Protein AF-A0A9W6NLF8-F1 (afdb_monomer_lite)

Structure (mmCIF, N/CA/C/O backbone):
data_AF-A0A9W6NLF8-F1
#
_entry.id   AF-A0A9W6NLF8-F1
#
loop_
_atom_site.group_PDB
_atom_site.id
_atom_site.type_symbol
_atom_site.label_atom_id
_atom_site.label_alt_id
_atom_site.label_comp_id
_atom_site.label_asym_id
_atom_site.label_entity_id
_atom_site.label_seq_id
_atom_site.pdbx_PDB_ins_code
_atom_site.Cartn_x
_atom_site.Cartn_y
_atom_site.Cartn_z
_atom_site.occupancy
_atom_si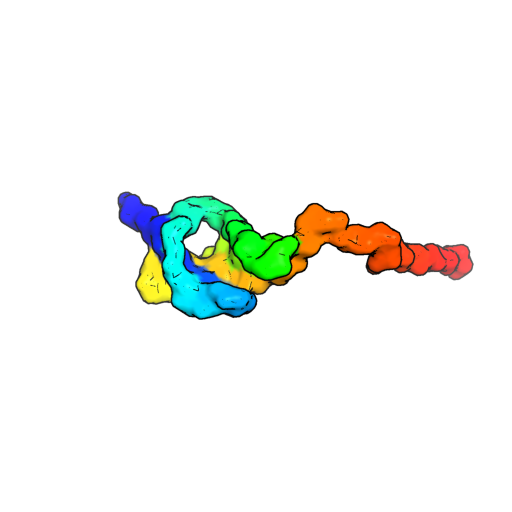te.B_iso_or_equiv
_atom_site.auth_seq_id
_atom_site.auth_comp_id
_atom_site.auth_asym_id
_atom_site.auth_atom_id
_atom_site.pdbx_PDB_model_num
ATOM 1 N N . MET A 1 1 ? -9.882 -7.646 21.633 1.00 40.56 1 MET A N 1
ATOM 2 C CA . MET A 1 1 ? -10.195 -6.713 20.534 1.00 40.56 1 MET A CA 1
ATOM 3 C C . MET A 1 1 ? -10.069 -7.521 19.262 1.00 40.56 1 MET A C 1
ATOM 5 O O . MET A 1 1 ? -9.074 -8.220 19.145 1.00 40.56 1 MET A O 1
ATOM 9 N N . ALA A 1 2 ? -11.094 -7.550 18.411 1.00 47.09 2 ALA A N 1
ATOM 10 C CA . ALA A 1 2 ? -10.939 -8.135 17.085 1.00 47.09 2 ALA A CA 1
ATOM 11 C C . ALA A 1 2 ? -10.071 -7.154 16.296 1.00 47.09 2 ALA A C 1
ATOM 13 O O . ALA A 1 2 ? -10.479 -6.006 16.115 1.00 47.09 2 ALA A O 1
ATOM 14 N N . THR A 1 3 ? -8.850 -7.557 15.959 1.00 54.28 3 THR A N 1
ATOM 15 C CA . THR A 1 3 ? -8.056 -6.845 14.963 1.00 54.28 3 THR A CA 1
ATOM 16 C C . THR A 1 3 ? -8.878 -6.908 13.683 1.00 54.28 3 THR A C 1
ATOM 18 O O . THR A 1 3 ? -9.283 -7.991 13.266 1.00 54.28 3 THR A O 1
ATOM 21 N N . ASN A 1 4 ? -9.273 -5.761 13.132 1.00 60.69 4 ASN A N 1
ATOM 22 C CA . ASN A 1 4 ? -9.893 -5.758 11.815 1.00 60.69 4 ASN A CA 1
ATOM 23 C C . ASN A 1 4 ? -8.749 -5.973 10.826 1.00 60.69 4 ASN A C 1
ATOM 25 O O . ASN A 1 4 ? -8.235 -5.018 10.274 1.00 60.69 4 ASN A O 1
ATOM 29 N N . ASP A 1 5 ? -8.332 -7.224 10.621 1.00 72.50 5 ASP A N 1
ATOM 30 C CA . ASP A 1 5 ? -7.227 -7.563 9.709 1.00 72.50 5 ASP A CA 1
ATOM 31 C C . ASP A 1 5 ? -7.542 -7.217 8.239 1.00 72.50 5 ASP A C 1
ATOM 33 O O . ASP A 1 5 ? -6.692 -7.367 7.361 1.00 72.50 5 ASP A O 1
ATOM 37 N N . ASN A 1 6 ? -8.766 -6.749 7.974 1.00 88.94 6 ASN A N 1
ATOM 38 C CA . ASN A 1 6 ? -9.270 -6.397 6.664 1.00 88.94 6 ASN A CA 1
ATOM 39 C C . ASN A 1 6 ? -9.014 -4.918 6.345 1.00 88.94 6 ASN A C 1
ATOM 41 O O . ASN A 1 6 ? -9.434 -4.018 7.073 1.00 88.94 6 ASN A O 1
ATOM 45 N N . ALA A 1 7 ? -8.427 -4.672 5.182 1.00 93.75 7 ALA A N 1
ATOM 46 C CA . ALA A 1 7 ? -8.158 -3.354 4.637 1.00 93.75 7 ALA A CA 1
ATOM 47 C C . ALA A 1 7 ? -8.926 -3.105 3.336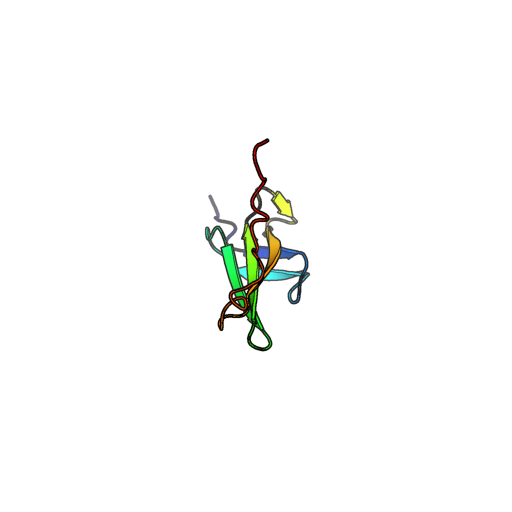 1.00 93.75 7 ALA A C 1
ATOM 49 O O . ALA A 1 7 ? -9.254 -4.045 2.610 1.00 93.75 7 ALA A O 1
ATOM 50 N N . ILE A 1 8 ? -9.164 -1.831 3.021 1.00 95.94 8 ILE A N 1
ATOM 51 C CA . ILE A 1 8 ? -9.652 -1.353 1.727 1.00 95.94 8 ILE A CA 1
ATOM 52 C C . ILE A 1 8 ? -8.592 -0.472 1.063 1.00 95.94 8 ILE A C 1
ATOM 54 O O . ILE A 1 8 ? -8.054 0.461 1.667 1.00 95.94 8 ILE A O 1
ATOM 58 N N . LEU A 1 9 ? -8.306 -0.772 -0.200 1.00 97.00 9 LEU A N 1
ATOM 59 C CA . LEU A 1 9 ? -7.362 -0.026 -1.021 1.00 97.00 9 LEU A CA 1
ATOM 60 C C . LEU A 1 9 ? -8.074 1.141 -1.708 1.00 97.00 9 LEU A C 1
ATOM 62 O O . LEU A 1 9 ? -9.151 0.972 -2.281 1.00 97.00 9 LEU A O 1
ATOM 66 N N . VAL A 1 10 ? -7.475 2.328 -1.656 1.00 97.38 10 VAL A N 1
ATOM 67 C CA . VAL A 1 10 ? -8.026 3.553 -2.248 1.00 97.38 10 VAL A CA 1
ATOM 68 C C . VAL A 1 10 ? -7.020 4.154 -3.225 1.00 97.38 10 VAL A C 1
ATOM 70 O O . VAL A 1 10 ? -5.892 4.485 -2.857 1.00 97.38 10 VAL A O 1
ATOM 73 N N . GLY A 1 11 ? -7.450 4.329 -4.471 1.00 96.69 11 GLY A N 1
ATOM 74 C CA . GLY A 1 11 ? -6.640 4.795 -5.592 1.00 96.69 11 GLY A CA 1
ATOM 75 C C . GLY A 1 11 ? -5.815 3.697 -6.275 1.00 96.69 11 GLY A C 1
ATOM 76 O O . GLY A 1 11 ? -5.778 2.536 -5.862 1.00 96.69 11 GLY A O 1
ATOM 77 N N . GLY A 1 12 ? -5.119 4.089 -7.343 1.00 95.50 12 GLY A N 1
ATOM 78 C CA . GLY A 1 12 ? -4.229 3.200 -8.089 1.00 95.50 12 GLY A CA 1
ATOM 79 C C . GLY A 1 12 ? -4.940 2.018 -8.770 1.00 95.50 12 GLY A C 1
ATOM 80 O O . GLY A 1 12 ? -6.163 2.026 -8.925 1.00 95.50 12 GLY A O 1
ATOM 81 N N . PRO A 1 13 ? -4.185 0.988 -9.185 1.00 96.69 13 PRO A N 1
ATOM 82 C CA . PRO A 1 13 ? -4.720 -0.123 -9.981 1.00 96.69 13 PRO A CA 1
ATOM 83 C C . PRO A 1 13 ? -5.689 -1.059 -9.244 1.00 96.69 13 PRO A C 1
ATOM 85 O O . PRO A 1 13 ? -6.441 -1.787 -9.889 1.00 96.69 13 PRO A O 1
ATOM 88 N N . ARG A 1 14 ? -5.669 -1.076 -7.905 1.00 96.06 14 ARG A N 1
ATOM 89 C CA . ARG A 1 14 ? -6.539 -1.915 -7.059 1.00 96.06 14 ARG A CA 1
ATOM 90 C C . ARG A 1 14 ? -7.565 -1.113 -6.255 1.00 96.06 14 ARG A C 1
ATOM 92 O O . ARG A 1 14 ? -7.964 -1.548 -5.177 1.00 96.06 14 ARG A O 1
ATOM 99 N N . ASP A 1 15 ? -7.983 0.048 -6.754 1.00 97.06 15 ASP A N 1
ATOM 100 C CA . ASP A 1 15 ? -8.997 0.870 -6.086 1.00 97.06 15 ASP A CA 1
ATOM 101 C C . ASP A 1 15 ? -10.267 0.066 -5.746 1.00 97.06 15 ASP A C 1
ATOM 103 O O . ASP A 1 15 ? -10.811 -0.669 -6.574 1.00 97.06 15 ASP A O 1
ATOM 107 N N . GLY A 1 16 ? -10.718 0.190 -4.498 1.00 94.81 16 GLY A N 1
ATOM 108 C CA . GLY A 1 16 ? -11.899 -0.486 -3.966 1.00 94.81 16 GLY A CA 1
ATOM 109 C C . GLY A 1 16 ? -11.699 -1.956 -3.590 1.00 94.81 16 GLY A C 1
ATOM 110 O O . GLY A 1 16 ? -12.630 -2.565 -3.061 1.00 94.81 16 GLY A O 1
ATOM 111 N N . ALA A 1 17 ? -10.521 -2.541 -3.825 1.00 94.75 17 ALA A N 1
ATOM 112 C CA . ALA A 1 17 ? -10.248 -3.916 -3.425 1.00 94.75 17 ALA A CA 1
ATOM 113 C C . ALA A 1 17 ? -10.122 -4.038 -1.900 1.00 94.75 17 ALA A C 1
ATOM 115 O O . ALA A 1 17 ? -9.501 -3.199 -1.245 1.00 94.75 17 ALA A O 1
ATOM 116 N N . THR A 1 18 ? -10.675 -5.117 -1.348 1.00 93.81 18 THR A N 1
ATOM 117 C CA . THR A 1 18 ? -10.528 -5.482 0.064 1.00 93.81 18 THR A CA 1
ATOM 118 C C . THR A 1 18 ? -9.555 -6.640 0.214 1.00 93.81 18 THR A C 1
ATOM 120 O O . THR A 1 18 ? -9.658 -7.619 -0.529 1.00 93.81 18 THR A O 1
ATOM 123 N N . ILE A 1 19 ? -8.645 -6.559 1.178 1.00 92.56 19 ILE A N 1
ATOM 124 C CA . ILE A 1 19 ? -7.634 -7.593 1.426 1.00 92.56 19 ILE A CA 1
ATOM 125 C C . ILE A 1 19 ? -7.422 -7.813 2.921 1.00 92.56 19 ILE A C 1
ATOM 127 O O . ILE A 1 19 ? -7.767 -6.952 3.724 1.00 92.56 19 ILE A O 1
ATOM 131 N N . GLU A 1 20 ? -6.760 -8.907 3.277 1.00 91.44 20 GLU A N 1
ATOM 132 C CA . GLU A 1 20 ? -6.171 -9.070 4.605 1.00 91.44 20 GLU A CA 1
ATOM 133 C C . GLU A 1 20 ? -4.788 -8.396 4.618 1.00 91.44 20 GLU A C 1
ATOM 135 O O . GLU A 1 20 ? -3.896 -8.788 3.863 1.00 91.44 20 GLU A O 1
ATOM 140 N N . ALA A 1 21 ? -4.625 -7.347 5.424 1.00 85.81 21 ALA A N 1
ATOM 141 C CA . ALA A 1 21 ? -3.399 -6.546 5.509 1.00 85.81 21 ALA A CA 1
ATOM 142 C C . ALA A 1 21 ? -2.645 -6.728 6.838 1.00 85.81 21 ALA A C 1
ATOM 144 O O . ALA A 1 21 ? -1.454 -6.417 6.917 1.00 85.81 21 ALA A O 1
ATOM 145 N N . GLY A 1 22 ? -3.324 -7.235 7.875 1.00 83.69 22 GLY A N 1
ATOM 146 C CA . GLY A 1 22 ? -2.802 -7.222 9.244 1.00 83.69 22 GLY A CA 1
ATOM 147 C C . GLY A 1 22 ? -2.403 -5.804 9.686 1.00 83.69 22 GLY A C 1
ATOM 148 O O . GLY A 1 22 ? -3.019 -4.824 9.278 1.00 83.69 22 GLY A O 1
ATOM 149 N N . ASP A 1 23 ? -1.329 -5.695 10.474 1.00 84.19 23 ASP A N 1
ATOM 150 C CA . ASP A 1 23 ? -0.777 -4.428 11.004 1.00 84.19 23 ASP A CA 1
ATOM 151 C C . ASP A 1 23 ? 0.359 -3.831 10.131 1.00 84.19 23 ASP A C 1
ATOM 153 O O . ASP A 1 23 ? 1.200 -3.058 10.603 1.00 84.19 23 ASP A O 1
ATOM 157 N N . ALA A 1 24 ? 0.454 -4.214 8.852 1.00 90.62 24 ALA A N 1
ATOM 158 C CA . ALA A 1 24 ? 1.542 -3.762 7.985 1.00 90.62 24 ALA A CA 1
ATOM 159 C C . ALA A 1 24 ? 1.413 -2.260 7.649 1.00 90.62 24 ALA A C 1
ATOM 161 O O . ALA A 1 24 ? 0.396 -1.827 7.133 1.00 90.62 24 ALA A O 1
ATOM 162 N N . PRO A 1 25 ? 2.444 -1.421 7.840 1.00 92.75 25 PRO A N 1
ATOM 163 C CA . PRO A 1 25 ? 2.331 0.006 7.520 1.00 92.75 25 PRO A CA 1
ATOM 164 C C . PRO A 1 25 ? 2.248 0.291 6.010 1.00 92.75 25 PRO A C 1
ATOM 166 O O . PRO A 1 25 ? 1.801 1.367 5.610 1.00 92.75 25 PRO A O 1
ATOM 169 N N . VAL A 1 26 ? 2.705 -0.642 5.170 1.00 94.94 26 VAL A N 1
ATOM 170 C CA . VAL A 1 26 ? 2.740 -0.523 3.709 1.00 94.94 26 VAL A CA 1
ATOM 171 C C . VAL A 1 26 ? 2.404 -1.876 3.092 1.00 94.94 26 VAL A C 1
ATOM 173 O O . VAL A 1 26 ? 2.846 -2.913 3.585 1.00 94.94 26 VAL A O 1
ATOM 176 N N . LEU A 1 27 ? 1.647 -1.845 2.000 1.00 95.00 27 LEU A N 1
ATOM 177 C CA . LEU A 1 27 ? 1.337 -2.986 1.152 1.00 95.00 27 LEU A CA 1
ATOM 178 C C . LEU A 1 27 ? 1.895 -2.742 -0.243 1.00 95.00 27 LEU A C 1
ATOM 180 O O . LEU A 1 27 ? 1.765 -1.645 -0.788 1.00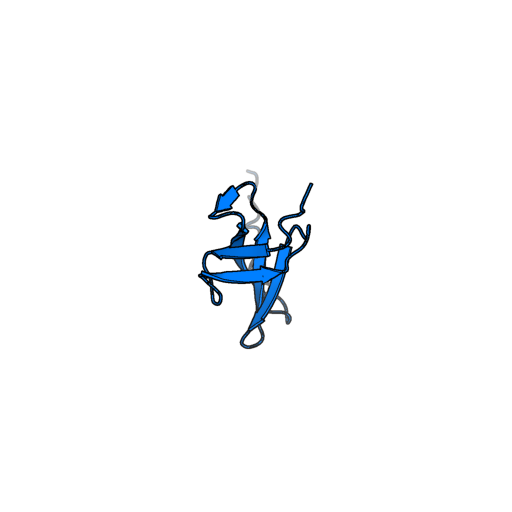 95.00 27 LEU A O 1
ATOM 184 N N . GLU A 1 28 ? 2.483 -3.774 -0.829 1.00 95.44 28 GLU A N 1
ATOM 185 C CA . GLU A 1 28 ? 3.152 -3.697 -2.123 1.00 95.44 28 GLU A CA 1
ATOM 186 C C . GLU A 1 28 ? 2.597 -4.787 -3.037 1.00 95.44 28 GLU A C 1
ATOM 188 O O . GLU A 1 28 ? 2.488 -5.953 -2.649 1.00 95.44 28 GLU A O 1
ATOM 193 N N . PHE A 1 29 ? 2.225 -4.405 -4.256 1.00 94.75 29 PHE A N 1
ATOM 194 C CA . PHE A 1 29 ? 1.685 -5.317 -5.255 1.00 94.75 29 PHE A CA 1
ATOM 195 C C . PHE A 1 29 ? 2.455 -5.184 -6.554 1.00 94.75 29 PHE A C 1
ATOM 197 O O . PHE A 1 29 ? 2.518 -4.100 -7.125 1.00 94.75 29 PHE A O 1
ATOM 204 N N . GLU A 1 30 ? 2.985 -6.295 -7.050 1.00 95.06 30 GLU A N 1
ATOM 205 C CA . GLU A 1 30 ? 3.545 -6.341 -8.397 1.00 95.06 30 GLU A CA 1
ATOM 206 C C . GLU A 1 30 ? 2.407 -6.422 -9.425 1.00 95.06 30 GLU A C 1
ATOM 208 O O . GLU A 1 30 ? 1.576 -7.337 -9.381 1.00 95.06 30 GLU A O 1
ATOM 213 N N . ILE A 1 31 ? 2.335 -5.435 -10.319 1.00 94.44 31 ILE A N 1
ATOM 214 C CA . ILE A 1 31 ? 1.359 -5.349 -11.412 1.00 94.44 31 ILE A CA 1
ATOM 215 C C . ILE A 1 31 ? 2.101 -4.792 -12.626 1.00 94.44 31 ILE A C 1
ATOM 217 O O . ILE A 1 31 ? 2.826 -3.811 -12.510 1.00 94.44 31 ILE A O 1
ATOM 221 N N . ASP A 1 32 ? 1.978 -5.457 -13.776 1.00 92.81 32 ASP A N 1
ATOM 222 C CA . ASP A 1 32 ? 2.630 -5.057 -15.034 1.00 92.81 32 ASP A CA 1
ATOM 223 C C . ASP A 1 32 ? 4.155 -4.818 -14.930 1.00 92.81 32 ASP A C 1
ATOM 225 O O . ASP A 1 32 ? 4.733 -4.048 -15.692 1.00 92.81 32 ASP A O 1
ATOM 229 N N . GLY A 1 33 ? 4.824 -5.513 -14.001 1.00 91.75 33 GLY A N 1
ATOM 230 C CA . GLY A 1 33 ? 6.266 -5.389 -13.758 1.00 91.75 33 GLY A CA 1
ATOM 231 C C . GLY A 1 33 ? 6.672 -4.214 -12.862 1.00 91.75 33 GLY A C 1
ATOM 232 O O . GLY A 1 33 ? 7.866 -4.019 -12.644 1.00 91.75 33 GLY A O 1
ATOM 233 N N . TYR A 1 34 ? 5.709 -3.469 -12.316 1.00 94.19 34 TYR A N 1
ATOM 234 C CA . TYR A 1 34 ? 5.923 -2.376 -11.369 1.00 94.19 34 TYR A CA 1
ATOM 235 C C . TYR A 1 34 ? 5.418 -2.745 -9.973 1.00 94.19 34 TYR A C 1
ATOM 237 O O . TYR A 1 34 ? 4.436 -3.472 -9.812 1.00 94.19 34 TYR A O 1
ATOM 245 N N . LEU A 1 35 ? 6.082 -2.220 -8.943 1.00 94.44 35 LEU A N 1
ATOM 246 C CA . LEU A 1 35 ? 5.651 -2.340 -7.551 1.00 94.44 35 LEU A CA 1
ATOM 247 C C . LEU A 1 35 ? 4.728 -1.177 -7.191 1.00 94.44 35 LEU A C 1
ATOM 249 O O . LEU A 1 35 ? 5.172 -0.051 -6.981 1.00 94.44 35 LEU A O 1
ATOM 253 N N . HIS A 1 36 ? 3.438 -1.459 -7.079 1.00 96.25 36 HIS A N 1
ATOM 254 C CA . HIS A 1 36 ? 2.413 -0.513 -6.658 1.00 96.25 36 HIS A CA 1
ATOM 255 C C . HIS A 1 36 ? 2.280 -0.517 -5.138 1.00 96.25 36 HIS A C 1
ATOM 257 O O . HIS A 1 36 ? 1.948 -1.547 -4.544 1.00 96.25 36 HIS A O 1
ATOM 263 N N . ARG A 1 37 ? 2.514 0.637 -4.505 1.00 96.69 37 ARG A N 1
ATOM 264 C CA . ARG A 1 37 ? 2.494 0.772 -3.046 1.00 96.69 37 ARG A CA 1
ATOM 265 C C . ARG A 1 37 ? 1.226 1.428 -2.533 1.00 96.69 37 ARG A C 1
ATOM 267 O O . ARG A 1 37 ? 0.745 2.420 -3.083 1.00 96.69 37 ARG A O 1
ATOM 274 N N . TYR A 1 38 ? 0.750 0.909 -1.413 1.00 97.31 38 TYR A N 1
ATOM 275 C CA . TYR A 1 38 ? -0.377 1.422 -0.658 1.00 97.31 38 TYR A CA 1
ATOM 276 C C . TYR A 1 38 ? 0.047 1.619 0.798 1.00 97.31 38 TYR A C 1
ATOM 278 O O . TYR A 1 38 ? 0.553 0.692 1.423 1.00 97.31 38 TYR A O 1
ATOM 286 N N . ILE A 1 39 ? -0.144 2.815 1.349 1.00 96.69 39 ILE A N 1
ATOM 287 C CA . ILE A 1 39 ? 0.301 3.170 2.704 1.00 96.69 39 ILE A CA 1
ATOM 288 C C . ILE A 1 39 ? -0.889 3.178 3.656 1.00 96.69 39 ILE A C 1
ATOM 290 O O . ILE A 1 39 ? -1.926 3.779 3.356 1.00 96.69 39 ILE A O 1
ATOM 294 N N . HIS A 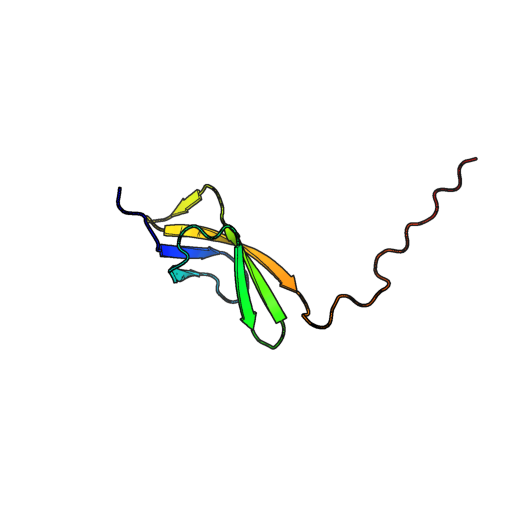1 40 ? -0.711 2.542 4.814 1.00 95.81 40 HIS A N 1
ATOM 295 C CA . HIS A 1 40 ? -1.703 2.520 5.877 1.00 95.81 40 HIS A CA 1
ATOM 296 C C . HIS A 1 40 ? -1.986 3.939 6.375 1.00 95.81 40 HIS A C 1
ATOM 298 O O . HIS A 1 40 ? -1.078 4.729 6.647 1.00 95.81 40 HIS A O 1
ATOM 304 N N . THR A 1 41 ? -3.263 4.269 6.518 1.00 94.38 41 THR A N 1
ATOM 305 C CA . THR A 1 41 ? -3.699 5.552 7.066 1.00 94.38 41 THR A CA 1
ATOM 306 C C . THR A 1 41 ? -4.315 5.366 8.445 1.00 94.38 41 THR A C 1
ATOM 308 O O . THR A 1 41 ? -4.712 4.279 8.829 1.00 94.38 41 THR A O 1
ATOM 311 N N . THR A 1 42 ? -4.493 6.455 9.189 1.00 92.81 42 THR A N 1
ATOM 312 C CA . THR A 1 42 ? -5.229 6.422 10.464 1.00 92.81 42 THR A CA 1
ATOM 313 C C . THR A 1 42 ? -6.753 6.384 10.288 1.00 92.81 42 THR A C 1
ATOM 315 O O . THR A 1 42 ? -7.492 6.554 11.260 1.00 92.81 42 THR A O 1
ATOM 318 N N . LYS A 1 43 ? -7.249 6.238 9.052 1.00 92.44 43 LYS A N 1
ATOM 319 C CA . LYS A 1 43 ? -8.679 6.251 8.732 1.00 92.44 43 LYS A CA 1
ATOM 320 C C . LYS A 1 43 ? -9.207 4.832 8.574 1.00 92.44 43 LYS A C 1
ATOM 322 O O . LYS A 1 43 ? -8.536 3.966 8.027 1.00 92.44 43 LYS A O 1
ATOM 327 N N . GLN A 1 44 ? -10.466 4.657 8.961 1.00 91.38 44 GLN A N 1
ATOM 328 C CA . GLN A 1 44 ? -11.231 3.438 8.726 1.00 91.38 44 GLN A CA 1
ATOM 329 C C . GLN A 1 44 ? -12.498 3.752 7.936 1.00 91.38 44 GLN A C 1
ATOM 331 O O . GLN A 1 44 ? -13.073 4.839 8.066 1.00 91.38 44 GLN A O 1
ATOM 336 N N . ARG A 1 45 ? -12.943 2.792 7.126 1.00 88.62 45 ARG A N 1
ATOM 337 C CA . ARG A 1 45 ? -14.176 2.871 6.341 1.00 88.62 45 ARG A CA 1
ATOM 338 C C . ARG A 1 45 ? -14.912 1.545 6.430 1.00 88.62 45 ARG A C 1
ATOM 340 O O . ARG A 1 45 ? -14.343 0.522 6.088 1.00 88.62 45 ARG A O 1
ATOM 347 N N . ASP A 1 46 ? -16.164 1.568 6.885 1.00 88.06 46 ASP A N 1
ATOM 348 C CA . ASP A 1 46 ? -17.017 0.372 6.971 1.00 88.06 46 ASP A CA 1
ATOM 349 C C . ASP A 1 46 ? -16.348 -0.810 7.717 1.00 88.06 46 ASP A C 1
ATOM 351 O O . ASP A 1 46 ? -16.508 -1.964 7.338 1.00 88.06 46 ASP A O 1
ATOM 355 N N . SER A 1 47 ? -15.588 -0.505 8.781 1.00 88.38 47 SER A N 1
ATOM 356 C CA . SER A 1 47 ? -14.760 -1.449 9.562 1.00 88.38 47 SER A CA 1
ATOM 357 C C . SER A 1 47 ? -13.518 -2.021 8.858 1.00 88.38 47 SER A C 1
ATOM 359 O O . SER A 1 47 ? -12.902 -2.934 9.397 1.00 88.38 47 SER A O 1
ATOM 361 N N . TYR A 1 48 ? -13.110 -1.454 7.721 1.00 91.12 48 TYR A N 1
ATOM 362 C CA . TYR A 1 48 ? -11.841 -1.744 7.049 1.00 91.12 48 TYR A CA 1
ATOM 363 C C . TYR A 1 48 ? -10.810 -0.644 7.313 1.00 91.12 48 TYR A C 1
ATOM 365 O O . TYR A 1 48 ? -11.149 0.546 7.263 1.00 91.12 48 TYR A O 1
ATOM 373 N N . ASP A 1 49 ? -9.552 -1.025 7.529 1.00 94.31 49 ASP A N 1
ATOM 374 C CA . ASP A 1 49 ? -8.436 -0.077 7.541 1.00 94.31 49 ASP A CA 1
ATOM 375 C C . ASP A 1 49 ? -8.186 0.470 6.133 1.00 94.31 49 ASP A C 1
ATOM 377 O O . ASP A 1 49 ? -8.224 -0.255 5.138 1.00 94.31 49 ASP A O 1
ATOM 381 N N . VAL A 1 50 ? -7.973 1.779 6.020 1.00 95.69 50 VAL A N 1
ATOM 382 C CA . VAL A 1 50 ? -7.814 2.426 4.713 1.00 95.69 50 VAL A CA 1
ATOM 383 C C . VAL A 1 50 ? -6.339 2.519 4.362 1.00 95.69 50 VAL A C 1
ATOM 385 O O . VAL A 1 50 ? -5.561 3.128 5.103 1.00 95.69 50 VAL A O 1
ATOM 388 N N . TYR A 1 51 ? -5.984 1.999 3.188 1.00 97.19 51 TYR A N 1
ATOM 389 C CA . TYR A 1 51 ? -4.662 2.167 2.599 1.00 97.19 51 TYR A CA 1
ATOM 390 C C . TYR A 1 51 ? -4.763 2.986 1.316 1.00 97.19 51 TYR A C 1
ATOM 392 O O . TYR A 1 51 ? -5.496 2.633 0.391 1.00 97.19 51 TYR A O 1
ATOM 400 N N . ASN A 1 52 ? -4.004 4.076 1.248 1.00 97.94 52 ASN A N 1
ATOM 401 C CA . ASN A 1 52 ? -3.995 4.961 0.088 1.00 97.94 52 ASN A CA 1
ATOM 402 C C . ASN A 1 52 ? -2.850 4.608 -0.852 1.00 97.94 52 ASN A C 1
ATOM 404 O O . ASN A 1 52 ? -1.730 4.372 -0.404 1.00 97.94 52 ASN A O 1
ATOM 408 N N . TYR A 1 53 ? -3.121 4.651 -2.149 1.00 97.75 53 TYR A N 1
ATOM 409 C CA . TYR A 1 53 ? -2.098 4.510 -3.171 1.00 97.75 53 TYR A CA 1
ATOM 410 C C . TYR A 1 53 ? -1.059 5.638 -3.085 1.00 97.75 53 TYR A C 1
ATOM 412 O O . TYR A 1 53 ? -1.418 6.817 -3.096 1.00 97.75 53 TYR A O 1
ATOM 420 N N . ASP A 1 54 ? 0.217 5.261 -3.006 1.00 95.06 54 ASP A N 1
ATOM 421 C CA . ASP A 1 54 ? 1.367 6.172 -2.887 1.00 95.06 54 ASP A CA 1
ATOM 422 C C . ASP A 1 54 ? 2.169 6.287 -4.194 1.00 95.06 54 ASP A C 1
ATOM 424 O O . ASP A 1 54 ? 2.878 7.266 -4.409 1.00 95.06 54 ASP A O 1
ATOM 428 N N . GLY A 1 55 ? 2.012 5.326 -5.106 1.00 93.50 55 GLY A N 1
ATOM 429 C CA . GLY A 1 55 ? 2.665 5.346 -6.410 1.00 93.50 55 GLY A CA 1
ATOM 430 C C . GLY A 1 55 ? 3.166 3.977 -6.845 1.00 93.50 55 GLY A C 1
ATOM 431 O O . GLY A 1 55 ? 2.958 2.965 -6.172 1.00 93.50 55 GLY A O 1
ATOM 432 N N . GLU A 1 56 ? 3.831 3.973 -7.993 1.00 94.00 56 GLU A N 1
ATOM 433 C CA . GLU A 1 56 ? 4.510 2.807 -8.547 1.00 94.00 56 GLU A CA 1
ATOM 434 C C . GLU A 1 56 ? 6.028 2.985 -8.474 1.00 94.00 56 GLU A C 1
ATOM 436 O O . GLU A 1 56 ? 6.549 4.098 -8.566 1.00 94.00 56 GLU A O 1
ATOM 441 N N . ILE A 1 57 ? 6.734 1.874 -8.296 1.00 90.75 57 ILE A N 1
ATOM 442 C CA . ILE A 1 57 ? 8.191 1.792 -8.304 1.00 90.75 57 ILE A CA 1
ATOM 443 C C . ILE A 1 57 ? 8.589 0.849 -9.433 1.00 90.75 57 ILE A C 1
ATOM 445 O O . ILE A 1 57 ? 8.135 -0.294 -9.469 1.00 90.75 57 ILE A O 1
ATOM 449 N N . ASP A 1 58 ? 9.468 1.308 -10.326 1.00 89.25 58 ASP A N 1
ATOM 450 C CA . ASP A 1 58 ? 10.169 0.408 -11.243 1.00 89.25 58 ASP A CA 1
ATOM 451 C C . ASP A 1 58 ? 11.202 -0.393 -10.433 1.00 89.25 58 ASP A C 1
ATOM 453 O O . ASP A 1 58 ? 12.140 0.205 -9.888 1.00 89.25 58 ASP A O 1
ATOM 457 N N . PRO A 1 59 ? 11.058 -1.725 -10.307 1.00 82.19 59 PRO A N 1
ATOM 458 C CA . PRO A 1 59 ? 11.996 -2.543 -9.543 1.00 82.19 59 PRO A CA 1
ATOM 459 C C . PRO A 1 59 ? 13.407 -2.549 -10.151 1.00 82.19 59 PRO A C 1
ATOM 461 O O . PRO A 1 59 ? 14.373 -2.843 -9.448 1.00 82.19 59 PRO A O 1
ATOM 464 N N . ASN A 1 60 ? 13.556 -2.180 -11.428 1.00 81.75 60 ASN A N 1
ATOM 465 C CA . ASN A 1 60 ? 14.853 -2.010 -12.090 1.00 81.75 60 ASN A CA 1
ATOM 466 C C . ASN A 1 60 ? 15.496 -0.643 -11.794 1.00 81.75 60 ASN A C 1
ATOM 468 O O . ASN A 1 60 ? 16.608 -0.369 -12.249 1.00 81.75 60 ASN A O 1
ATOM 472 N N . GLY A 1 61 ? 14.832 0.178 -10.979 1.00 67.69 61 GLY A N 1
ATOM 473 C CA . GLY A 1 61 ? 15.329 1.436 -10.452 1.00 67.69 61 GLY A CA 1
ATOM 474 C C . GLY A 1 61 ? 14.906 2.647 -11.274 1.00 67.69 61 GLY A C 1
ATOM 475 O O . GLY A 1 61 ? 14.672 2.587 -12.480 1.00 67.69 61 GLY A O 1
ATOM 476 N N . ALA A 1 62 ? 14.869 3.796 -10.601 1.00 57.41 62 ALA A N 1
ATOM 477 C CA . ALA A 1 62 ? 14.883 5.079 -11.281 1.00 57.41 62 ALA A CA 1
ATOM 478 C C . ALA A 1 62 ? 16.177 5.180 -12.100 1.00 57.41 62 ALA A C 1
ATOM 480 O O . ALA A 1 62 ? 17.261 4.881 -11.591 1.00 57.41 62 ALA A O 1
ATOM 481 N N . MET A 1 63 ? 16.086 5.627 -13.354 1.00 49.44 63 MET A N 1
ATOM 482 C CA . MET A 1 63 ? 17.274 6.025 -14.106 1.00 49.44 63 MET A CA 1
ATOM 483 C C . MET A 1 63 ? 18.122 6.971 -13.230 1.00 49.44 63 MET A C 1
ATOM 485 O O . MET A 1 63 ? 17.594 7.988 -12.765 1.00 49.44 63 MET A O 1
ATOM 489 N N . PRO A 1 64 ? 19.411 6.672 -12.980 1.00 45.34 64 PRO A N 1
ATOM 490 C CA . PRO A 1 64 ? 20.288 7.581 -12.255 1.00 45.34 64 PRO A CA 1
ATOM 491 C C . PRO A 1 64 ? 20.424 8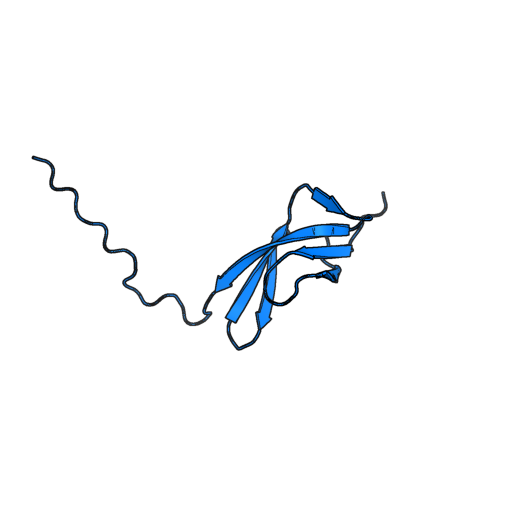.867 -13.080 1.00 45.34 64 PRO A C 1
ATOM 493 O O . PRO A 1 64 ? 21.083 8.878 -14.117 1.00 45.34 64 PRO A O 1
ATOM 496 N N . GLY A 1 65 ? 19.744 9.938 -12.664 1.00 52.72 65 GLY A N 1
ATOM 497 C CA . GLY A 1 65 ? 19.759 11.215 -13.389 1.00 52.72 65 GLY A CA 1
ATOM 498 C C . GLY A 1 65 ? 18.624 12.199 -13.089 1.00 52.72 65 GLY A C 1
ATOM 499 O O . GLY A 1 65 ? 18.703 13.333 -13.546 1.00 52.72 65 GLY A O 1
ATOM 500 N N . ALA A 1 66 ? 17.594 11.826 -12.321 1.00 54.25 66 ALA A N 1
ATOM 501 C CA . ALA A 1 66 ? 16.481 12.733 -11.992 1.00 54.25 66 ALA A CA 1
ATOM 502 C C . ALA A 1 66 ? 16.758 13.704 -10.824 1.00 54.25 66 ALA A C 1
ATOM 504 O O . ALA A 1 66 ? 15.876 14.464 -10.432 1.00 54.25 66 ALA A O 1
ATOM 505 N N . GLU A 1 67 ? 17.979 13.721 -10.293 1.00 58.22 67 GLU A N 1
ATOM 506 C CA . GLU A 1 67 ? 18.425 14.717 -9.323 1.00 58.22 67 GLU A CA 1
ATOM 507 C C . GLU A 1 67 ? 19.728 15.331 -9.837 1.00 58.22 67 GLU A C 1
ATOM 509 O O . GLU A 1 67 ? 20.820 14.955 -9.422 1.00 58.22 67 GLU A O 1
ATOM 514 N N . THR A 1 68 ? 19.651 16.270 -10.781 1.00 55.91 68 THR A N 1
ATOM 515 C CA . THR A 1 68 ? 20.671 17.321 -10.824 1.00 55.91 68 THR A CA 1
ATOM 516 C C . THR A 1 68 ? 20.369 18.265 -9.664 1.00 55.91 68 THR A C 1
ATOM 5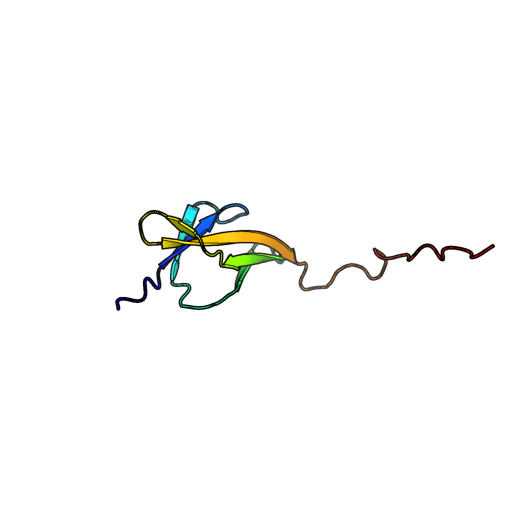18 O O . THR A 1 68 ? 19.433 19.059 -9.785 1.00 55.91 68 THR A O 1
ATOM 521 N N . PRO A 1 69 ? 21.104 18.228 -8.538 1.00 56.53 69 PRO A N 1
ATOM 522 C CA . PRO A 1 69 ? 21.152 19.394 -7.680 1.00 56.53 69 PRO A CA 1
ATOM 523 C C . PRO A 1 69 ? 21.778 20.503 -8.524 1.00 56.53 69 PRO A C 1
ATOM 525 O O . PRO A 1 69 ? 22.953 20.423 -8.876 1.00 56.53 69 PRO A O 1
ATOM 528 N N . GLU A 1 70 ? 21.001 21.517 -8.902 1.00 63.84 70 GLU A N 1
ATOM 529 C CA . GLU A 1 70 ? 21.602 22.759 -9.376 1.00 63.84 70 GLU A CA 1
ATOM 530 C C . GLU A 1 70 ? 22.522 23.251 -8.248 1.00 63.84 70 GLU A C 1
ATOM 532 O O . GLU A 1 70 ? 22.040 23.476 -7.127 1.00 63.84 70 GLU A O 1
ATOM 537 N N . PRO A 1 71 ? 23.844 23.377 -8.470 1.00 59.53 71 PRO A N 1
ATOM 538 C CA . PRO A 1 71 ? 24.688 24.008 -7.481 1.00 59.53 71 PRO A CA 1
ATOM 539 C C . PRO A 1 71 ? 24.215 25.454 -7.381 1.00 59.53 71 PRO A C 1
ATOM 541 O O . PRO A 1 71 ? 24.362 26.236 -8.317 1.00 59.53 71 PRO A O 1
ATOM 544 N N . ARG A 1 72 ? 23.603 25.808 -6.249 1.00 63.84 72 ARG A N 1
ATOM 545 C CA . ARG A 1 72 ? 23.376 27.208 -5.901 1.00 63.84 72 ARG A CA 1
ATOM 546 C C . ARG A 1 72 ? 24.756 27.838 -5.751 1.00 63.84 72 ARG A C 1
ATOM 548 O O . ARG A 1 72 ? 25.405 27.653 -4.721 1.00 63.84 72 ARG A O 1
ATOM 555 N N . GLU A 1 73 ? 25.224 28.513 -6.795 1.00 64.44 73 GLU A N 1
ATOM 556 C CA . GLU A 1 73 ? 26.419 29.342 -6.723 1.00 64.44 73 GLU A CA 1
ATOM 557 C C . GLU A 1 73 ? 26.177 30.405 -5.647 1.00 64.44 73 GLU A C 1
ATOM 559 O O . GLU A 1 73 ? 25.295 31.254 -5.766 1.00 64.44 73 GLU A O 1
ATOM 564 N N . GLN A 1 74 ? 26.914 30.294 -4.543 1.00 54.75 74 GLN A N 1
ATOM 565 C CA . GLN A 1 74 ? 27.004 31.353 -3.550 1.00 54.75 74 GLN A CA 1
ATOM 566 C C . GLN A 1 74 ? 27.859 32.470 -4.155 1.00 54.75 74 GLN A C 1
ATOM 568 O O . GLN A 1 74 ? 29.055 32.267 -4.372 1.00 54.75 74 GLN A O 1
ATOM 573 N N . VAL A 1 75 ? 27.245 33.627 -4.409 1.00 58.19 75 VAL A N 1
ATOM 574 C CA . VAL A 1 75 ? 27.919 34.920 -4.609 1.00 58.19 75 VAL A CA 1
ATOM 575 C C . VAL A 1 75 ? 27.332 35.917 -3.626 1.00 58.19 75 VAL A C 1
ATOM 577 O O . VAL A 1 75 ? 26.085 35.975 -3.532 1.00 58.19 75 VAL A O 1
#

Foldseek 3Di:
DPQLQKAAEPDDPRHGDIDRNGPDQKDWDQDPQKTWIWGFDPDDDPSHTYTYTPDIANPVHDDPPPDPPPPPPDD

Sequence (75 aa):
MATNDNAILVGGPRDGATIEAGDAPVLEFEIDGYLHRYIHTTKQRDSYDVYNYDGEIDPNGAMPGAETPEPREQV

Radius of gyration: 17.26 Å; chains: 1; bounding box: 45×44×36 Å

Organism: NCBI:txid53360

pLDDT: mean 83.45, std 16.84, range [40.56, 97.94]

Secondary structure (DSSP, 8-state):
-----EEEEESGGGTT-EEE-TT-SEEEEEETTEEEEEEEEEEEETTEEEEEEEEEE-TT---TTS---------